Protein AF-A0A8T3B2G5-F1 (afdb_monomer_lite)

Sequence (109 aa):
MTSAQTGNKWISELIFGHPVRFHNIFRMSQIIFNYLVCLLKSKHGMHGSHRTNIKEVLAITLFILSQNESIRATAERFQHSTETISRYFSVGIEVLAQFSLDIISPEDK

Radius of gyration: 14.19 Å; chains: 1; bounding box: 29×30×47 Å

Structure (mmCIF, N/CA/C/O backbone):
data_AF-A0A8T3B2G5-F1
#
_entry.id   AF-A0A8T3B2G5-F1
#
loop_
_atom_site.group_PDB
_atom_site.id
_atom_site.type_symbol
_atom_site.label_atom_id
_atom_site.label_alt_id
_atom_site.label_comp_id
_atom_site.label_asym_id
_atom_site.label_entity_id
_atom_site.label_seq_id
_atom_site.pdbx_PDB_ins_code
_atom_site.Cartn_x
_atom_site.Cartn_y
_atom_site.Cartn_z
_atom_site.occupancy
_atom_site.B_iso_or_equiv
_atom_site.auth_seq_id
_atom_site.auth_comp_id
_atom_site.auth_asym_id
_atom_site.auth_atom_id
_atom_site.pdbx_PDB_model_num
ATOM 1 N N . MET A 1 1 ? 12.103 10.183 -19.037 1.00 36.78 1 MET A N 1
ATOM 2 C CA . MET A 1 1 ? 10.650 9.960 -19.194 1.00 36.78 1 MET A CA 1
ATOM 3 C C . MET A 1 1 ? 10.241 8.886 -18.200 1.00 36.78 1 MET A C 1
ATOM 5 O O . MET A 1 1 ? 10.474 7.716 -18.454 1.00 36.78 1 MET A O 1
ATOM 9 N N . THR A 1 2 ? 9.786 9.275 -17.013 1.00 40.97 2 THR A N 1
ATOM 10 C CA . THR A 1 2 ? 9.495 8.357 -15.900 1.00 40.97 2 THR A CA 1
ATOM 11 C C . THR A 1 2 ? 8.030 7.935 -15.942 1.00 40.97 2 THR A C 1
ATOM 13 O O . THR A 1 2 ? 7.131 8.775 -15.950 1.00 40.97 2 THR A O 1
ATOM 16 N N . SER A 1 3 ? 7.787 6.626 -16.006 1.00 46.22 3 SER A N 1
ATOM 17 C CA . SER A 1 3 ? 6.475 6.010 -16.194 1.00 46.22 3 SER A CA 1
ATOM 18 C C . SER A 1 3 ? 5.614 6.032 -14.922 1.00 46.22 3 SER A C 1
ATOM 20 O O . SER A 1 3 ? 5.170 4.990 -14.442 1.00 46.22 3 SER A O 1
ATOM 22 N N . ALA A 1 4 ? 5.298 7.218 -14.397 1.00 50.34 4 ALA A N 1
ATOM 23 C CA . ALA A 1 4 ? 4.327 7.370 -13.302 1.00 50.34 4 ALA A CA 1
ATOM 24 C C . ALA A 1 4 ? 2.934 6.782 -13.645 1.00 50.34 4 ALA A C 1
ATOM 26 O O . ALA A 1 4 ? 2.085 6.600 -12.771 1.00 50.34 4 ALA A O 1
ATOM 27 N N . GLN A 1 5 ? 2.699 6.458 -14.924 1.00 53.06 5 GLN A N 1
ATOM 28 C CA . GLN A 1 5 ? 1.511 5.761 -15.398 1.00 53.06 5 GLN A CA 1
ATOM 29 C C . GLN A 1 5 ? 1.518 4.250 -15.110 1.00 53.06 5 GLN A C 1
ATOM 31 O O . GLN A 1 5 ? 0.434 3.707 -14.954 1.00 53.06 5 GLN A O 1
ATOM 36 N N . THR A 1 6 ? 2.656 3.552 -14.991 1.00 69.50 6 THR A N 1
ATOM 37 C CA . THR A 1 6 ? 2.650 2.071 -14.930 1.00 69.50 6 THR A CA 1
ATOM 38 C C . THR A 1 6 ? 2.105 1.538 -13.603 1.00 69.50 6 THR A C 1
ATOM 40 O O . THR A 1 6 ? 1.183 0.725 -13.615 1.00 69.50 6 THR A O 1
ATOM 43 N N . GLY A 1 7 ? 2.597 2.039 -12.462 1.00 79.06 7 GLY A N 1
ATOM 44 C CA . GLY A 1 7 ? 2.123 1.625 -11.133 1.00 79.06 7 GLY A CA 1
ATOM 45 C C . GLY A 1 7 ? 0.647 1.962 -10.905 1.00 79.06 7 GLY A C 1
ATOM 46 O O . GLY A 1 7 ? -0.161 1.091 -10.582 1.00 79.06 7 GLY A O 1
ATOM 47 N N . ASN A 1 8 ? 0.253 3.211 -11.169 1.00 81.31 8 ASN A N 1
ATOM 48 C CA . ASN A 1 8 ? -1.140 3.648 -11.032 1.00 81.31 8 ASN A CA 1
ATOM 49 C C . ASN A 1 8 ? -2.109 2.940 -11.993 1.00 81.31 8 ASN A C 1
ATOM 51 O O . ASN A 1 8 ? -3.247 2.645 -11.607 1.00 81.31 8 ASN A O 1
ATOM 55 N N . LYS A 1 9 ? -1.683 2.657 -13.231 1.00 84.50 9 LYS A N 1
ATOM 56 C CA . LYS A 1 9 ? -2.482 1.898 -14.201 1.00 84.50 9 LYS A CA 1
ATOM 57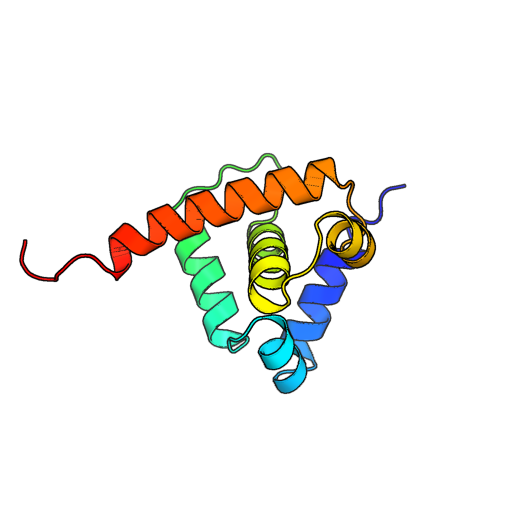 C C . LYS A 1 9 ? -2.655 0.455 -13.745 1.00 84.50 9 LYS A C 1
ATOM 59 O O . LYS A 1 9 ? -3.785 -0.015 -13.708 1.00 84.50 9 LYS A O 1
ATOM 64 N N . TRP A 1 10 ? -1.582 -0.189 -13.288 1.00 87.69 10 TRP A N 1
ATOM 65 C CA . TRP A 1 10 ? -1.631 -1.551 -12.759 1.00 87.69 10 TRP A CA 1
ATOM 66 C C . TRP A 1 10 ? -2.575 -1.683 -11.556 1.00 87.69 10 TRP A C 1
ATOM 68 O O . TRP A 1 10 ? -3.415 -2.582 -11.525 1.00 87.69 10 TRP A O 1
ATOM 78 N N . ILE A 1 11 ? -2.511 -0.745 -10.601 1.00 88.12 11 ILE A N 1
ATOM 79 C CA . ILE A 1 11 ? -3.457 -0.702 -9.474 1.00 88.12 11 ILE A CA 1
ATOM 80 C C . ILE A 1 11 ? -4.895 -0.580 -9.993 1.00 88.12 11 ILE A C 1
ATOM 82 O O . ILE A 1 11 ? 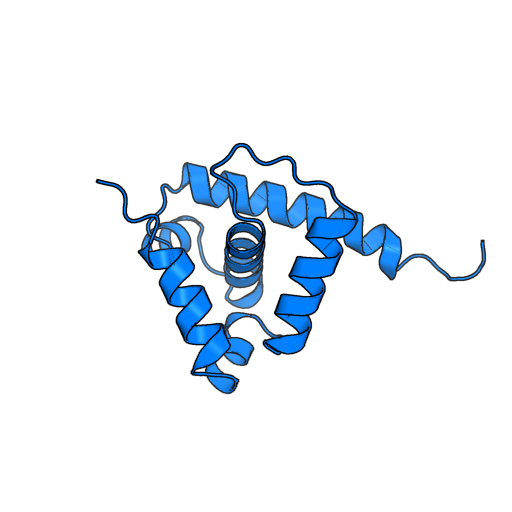-5.785 -1.286 -9.527 1.00 88.12 11 ILE A O 1
ATOM 86 N N . SER A 1 12 ? -5.133 0.312 -10.956 1.00 87.38 12 SER A N 1
ATOM 87 C CA . SER A 1 12 ? -6.476 0.551 -11.491 1.00 87.38 12 SER A CA 1
ATOM 88 C C . SER A 1 12 ? -7.019 -0.686 -12.222 1.00 87.38 12 SER A C 1
ATOM 90 O O . SER A 1 12 ? -8.150 -1.086 -11.968 1.00 87.38 12 SER A O 1
ATOM 92 N N . GLU A 1 13 ? -6.207 -1.359 -13.038 1.00 88.75 13 GLU A N 1
ATOM 93 C CA . GLU A 1 13 ? -6.573 -2.625 -13.694 1.00 88.75 13 GLU A CA 1
ATOM 94 C C . GLU A 1 13 ? -6.943 -3.715 -12.677 1.00 88.75 13 GLU A C 1
ATOM 96 O O . GLU A 1 13 ? -7.944 -4.415 -12.847 1.00 88.75 13 GLU A O 1
ATOM 101 N N . LEU A 1 14 ? -6.190 -3.834 -11.578 1.00 88.06 14 LEU A N 1
ATOM 102 C CA . LEU A 1 14 ? -6.510 -4.785 -10.513 1.00 88.06 14 LEU A CA 1
ATOM 103 C C . LEU A 1 14 ? -7.811 -4.436 -9.781 1.00 88.06 14 LEU A C 1
ATOM 105 O O . LEU A 1 14 ? -8.561 -5.345 -9.422 1.00 88.06 14 LEU A O 1
ATOM 109 N N . ILE A 1 15 ? -8.090 -3.148 -9.563 1.00 87.31 15 ILE A N 1
ATOM 110 C CA . ILE A 1 15 ? -9.322 -2.687 -8.904 1.00 87.31 15 ILE A CA 1
ATOM 111 C C . ILE A 1 15 ? -10.559 -2.970 -9.762 1.00 87.31 15 ILE A C 1
ATOM 113 O O . ILE A 1 15 ? -11.589 -3.341 -9.211 1.00 87.31 15 ILE A O 1
ATOM 117 N N . PHE A 1 16 ? -10.480 -2.816 -11.085 1.00 85.19 16 PHE A N 1
ATOM 118 C CA . PHE A 1 16 ? -11.662 -2.929 -11.950 1.00 85.19 16 PHE A CA 1
ATOM 119 C C . PHE A 1 16 ? -11.844 -4.304 -12.601 1.00 85.19 16 PHE A C 1
ATOM 121 O O . PHE A 1 16 ? -12.968 -4.658 -12.941 1.00 85.19 16 PHE A O 1
ATOM 128 N N . GLY A 1 17 ? -10.774 -5.084 -12.786 1.00 85.50 17 GLY A N 1
ATOM 129 C CA . GLY A 1 17 ? -10.833 -6.306 -13.597 1.00 85.50 17 GLY A CA 1
ATOM 130 C C . GLY A 1 17 ? -10.723 -7.623 -12.832 1.00 85.50 17 GLY A C 1
ATOM 131 O O . GLY A 1 17 ? -11.155 -8.657 -13.340 1.00 85.50 17 GLY A O 1
ATOM 132 N N . HIS A 1 18 ? -10.113 -7.636 -11.638 1.00 90.00 18 HIS A N 1
ATOM 133 C CA . HIS A 1 18 ? -9.613 -8.894 -11.067 1.00 90.00 18 HIS A CA 1
ATOM 134 C C . HIS A 1 18 ? -9.748 -8.993 -9.534 1.00 90.00 18 HIS A C 1
ATOM 136 O O . HIS A 1 18 ? -8.735 -8.929 -8.836 1.00 90.00 18 HIS A O 1
ATOM 142 N N . PRO A 1 19 ? -10.953 -9.229 -8.981 1.00 90.25 19 PRO A N 1
ATOM 143 C CA . PRO A 1 19 ? -11.180 -9.255 -7.530 1.00 90.25 19 PRO A CA 1
ATOM 144 C C . PRO A 1 19 ? -10.371 -10.331 -6.795 1.00 90.25 19 PRO A C 1
ATOM 146 O O . PRO A 1 19 ? -9.759 -10.041 -5.769 1.00 90.25 19 PRO A O 1
ATOM 149 N N . VAL A 1 20 ? -10.289 -11.551 -7.341 1.00 93.25 20 VAL A N 1
ATOM 150 C CA . VAL A 1 20 ? -9.498 -12.647 -6.744 1.00 93.25 20 VAL A CA 1
ATOM 151 C C . VAL A 1 20 ? -8.009 -12.305 -6.738 1.00 93.25 20 VAL A C 1
ATOM 153 O O . VAL A 1 20 ? -7.325 -12.454 -5.729 1.00 93.25 20 VAL A O 1
ATOM 156 N N . ARG A 1 21 ? -7.498 -11.783 -7.857 1.00 91.81 21 ARG A N 1
ATOM 157 C CA . ARG A 1 21 ? -6.093 -11.381 -7.972 1.00 91.81 21 ARG A CA 1
ATOM 158 C C . ARG A 1 21 ? -5.774 -10.211 -7.045 1.00 91.81 21 ARG A C 1
ATOM 160 O O . ARG A 1 21 ? -4.724 -10.216 -6.415 1.00 91.81 21 ARG A O 1
ATOM 167 N N . PHE A 1 22 ? -6.680 -9.240 -6.941 1.00 94.19 22 PHE A N 1
ATOM 168 C CA . PHE A 1 22 ? -6.556 -8.116 -6.020 1.00 94.19 22 PHE A CA 1
ATOM 169 C C . PHE A 1 22 ? -6.462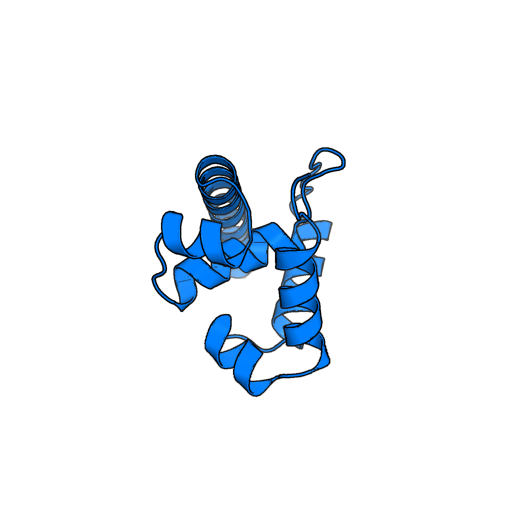 -8.612 -4.575 1.00 94.19 22 PHE A C 1
ATOM 171 O O . PHE A 1 22 ? -5.533 -8.236 -3.864 1.00 94.19 22 PHE A O 1
ATOM 178 N N . HIS A 1 23 ? -7.359 -9.516 -4.170 1.00 94.81 23 HIS A N 1
ATOM 179 C CA . HIS A 1 23 ? -7.337 -10.109 -2.836 1.00 94.81 23 HIS A CA 1
ATOM 180 C C . HIS A 1 23 ? -6.037 -10.875 -2.563 1.00 94.81 23 HIS A C 1
ATOM 182 O O . HIS A 1 23 ? -5.433 -10.704 -1.508 1.00 94.81 23 HIS A O 1
ATOM 188 N N . ASN A 1 24 ? -5.549 -11.660 -3.524 1.00 93.06 24 ASN A N 1
ATOM 189 C CA . ASN A 1 24 ? -4.289 -12.388 -3.365 1.00 93.06 24 ASN A CA 1
ATOM 190 C C . ASN A 1 24 ? -3.085 -11.450 -3.185 1.00 93.06 24 ASN A C 1
ATOM 192 O O . ASN A 1 24 ? -2.160 -11.790 -2.451 1.00 93.06 24 ASN A O 1
ATOM 196 N N . ILE A 1 25 ? -3.107 -10.279 -3.832 1.00 93.38 25 ILE A N 1
ATOM 197 C CA . ILE A 1 25 ? -2.023 -9.291 -3.793 1.00 93.38 25 ILE A CA 1
ATOM 198 C C . ILE A 1 25 ? -2.078 -8.424 -2.525 1.00 93.38 25 ILE A C 1
ATOM 200 O O . ILE A 1 25 ? -1.048 -8.222 -1.888 1.00 93.38 25 ILE A O 1
ATOM 204 N N . PHE A 1 26 ? -3.255 -7.917 -2.153 1.00 93.62 26 PHE A N 1
ATOM 205 C CA . PHE A 1 26 ? -3.409 -6.919 -1.082 1.00 93.62 26 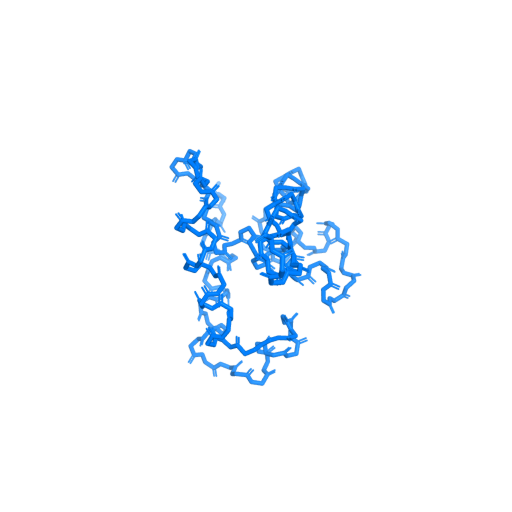PHE A CA 1
ATOM 206 C C . PHE A 1 26 ? -4.053 -7.462 0.200 1.00 93.62 26 PHE A C 1
ATOM 208 O O . PHE A 1 26 ? -4.256 -6.704 1.144 1.00 93.62 26 PHE A O 1
ATOM 215 N N . ARG A 1 27 ? -4.417 -8.752 0.230 1.00 94.69 27 ARG A N 1
ATOM 216 C CA . ARG A 1 27 ? -5.063 -9.451 1.363 1.00 94.69 27 ARG A CA 1
ATOM 217 C C . ARG A 1 27 ? -6.376 -8.820 1.834 1.00 94.69 27 ARG A C 1
ATOM 219 O O . ARG A 1 27 ? -6.831 -9.069 2.944 1.00 94.69 27 ARG A O 1
ATOM 226 N N . MET A 1 28 ? -7.019 -8.033 0.976 1.00 94.31 28 MET A N 1
ATOM 227 C CA . MET A 1 28 ? -8.309 -7.397 1.237 1.00 94.31 28 MET A CA 1
ATOM 228 C C . MET A 1 28 ? -9.120 -7.266 -0.050 1.00 94.31 28 MET A C 1
ATOM 230 O O . MET A 1 28 ? -8.583 -7.374 -1.152 1.00 94.31 28 MET A O 1
ATOM 234 N N . SER A 1 29 ? -10.430 -7.053 0.073 1.00 94.06 29 SER A N 1
ATOM 235 C CA . SER A 1 29 ? -11.272 -6.786 -1.094 1.00 94.06 29 SER A CA 1
ATOM 236 C C . SER A 1 29 ? -11.034 -5.373 -1.640 1.00 94.06 29 SER A C 1
ATOM 238 O O . SER A 1 29 ? -10.603 -4.468 -0.924 1.00 94.06 29 SER A O 1
ATOM 240 N N . GLN A 1 30 ? -11.369 -5.165 -2.915 1.00 93.75 30 GLN A N 1
ATOM 241 C CA . GLN A 1 30 ? -11.277 -3.856 -3.574 1.00 93.75 30 GLN A CA 1
ATOM 242 C C . GLN A 1 30 ? -12.144 -2.800 -2.865 1.00 93.75 30 GLN A C 1
ATOM 244 O O . GLN A 1 30 ? -11.768 -1.631 -2.793 1.00 93.75 30 GLN A O 1
ATOM 249 N N . ILE A 1 31 ? -13.294 -3.214 -2.319 1.00 93.25 31 ILE A N 1
ATOM 250 C CA . ILE A 1 31 ? -14.216 -2.344 -1.576 1.00 93.25 31 ILE A CA 1
ATOM 251 C C . ILE A 1 31 ? -13.540 -1.835 -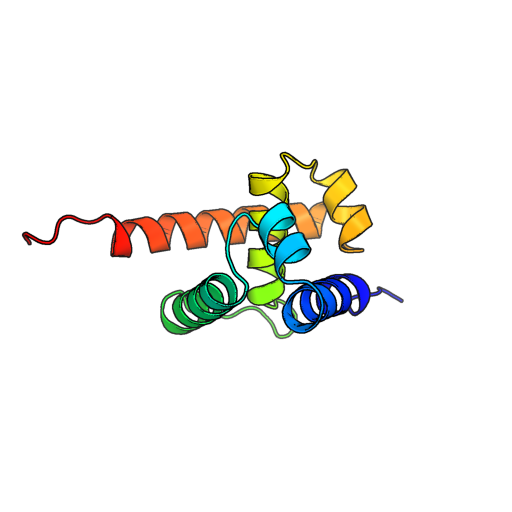0.300 1.00 93.25 31 ILE A C 1
ATOM 253 O O . ILE A 1 31 ? -13.485 -0.627 -0.081 1.00 93.25 31 ILE A O 1
ATOM 257 N N . ILE A 1 32 ? -12.966 -2.742 0.500 1.00 94.00 32 ILE A N 1
ATOM 258 C CA . ILE A 1 32 ? -12.270 -2.385 1.744 1.00 94.00 32 ILE A CA 1
ATOM 259 C C . ILE A 1 32 ? -11.044 -1.520 1.453 1.00 94.00 32 ILE A C 1
ATOM 261 O O . ILE A 1 32 ? -10.829 -0.524 2.138 1.00 94.00 32 ILE A O 1
ATOM 265 N N . PHE A 1 33 ? -10.288 -1.827 0.396 1.00 93.81 33 PHE A N 1
ATOM 266 C CA . PHE A 1 33 ? -9.151 -1.004 -0.011 1.00 93.81 33 PHE A CA 1
ATOM 267 C C . PHE A 1 33 ? -9.570 0.431 -0.358 1.00 93.81 33 PHE A C 1
ATOM 269 O O . PHE A 1 33 ? -8.981 1.384 0.146 1.00 93.81 33 PHE A O 1
ATOM 276 N N . ASN A 1 34 ? -10.605 0.615 -1.185 1.00 91.62 34 ASN A N 1
ATOM 277 C CA . ASN A 1 34 ? -11.083 1.954 -1.545 1.00 91.62 34 ASN A CA 1
ATOM 278 C C . ASN A 1 34 ? -11.651 2.710 -0.336 1.00 91.62 34 ASN A C 1
ATOM 280 O O . ASN A 1 34 ? -11.427 3.916 -0.210 1.00 91.62 34 ASN A O 1
ATOM 284 N N . TYR A 1 35 ? -12.339 2.007 0.566 1.00 91.88 35 TYR A N 1
ATOM 285 C CA . TYR A 1 35 ? -12.823 2.584 1.816 1.00 91.88 35 TYR A CA 1
ATOM 286 C C . TYR A 1 35 ? -11.664 3.058 2.702 1.00 91.88 35 TYR A C 1
ATOM 288 O O . TYR A 1 35 ? -11.666 4.205 3.149 1.00 91.88 35 TYR A O 1
ATOM 296 N N . LEU A 1 36 ? -10.621 2.236 2.860 1.00 91.06 36 LEU A N 1
ATOM 297 C CA . LEU A 1 36 ? -9.407 2.598 3.590 1.00 91.06 36 LEU A CA 1
ATOM 298 C C . LEU A 1 36 ? -8.718 3.818 2.960 1.00 91.06 36 LEU A C 1
ATOM 300 O O . LEU A 1 36 ? -8.383 4.763 3.667 1.00 91.06 36 LEU A O 1
ATOM 304 N N . VAL A 1 37 ? -8.581 3.864 1.629 1.00 89.75 37 VAL A N 1
ATOM 305 C CA . VAL A 1 37 ? -8.052 5.048 0.924 1.00 89.75 37 VAL A CA 1
ATOM 306 C C . VAL A 1 37 ? -8.874 6.303 1.243 1.00 89.75 37 VAL A C 1
ATOM 308 O O . VAL A 1 37 ? -8.295 7.368 1.459 1.00 89.75 37 VAL A O 1
ATOM 311 N N . CYS A 1 38 ? -10.206 6.206 1.267 1.00 88.00 38 CYS A N 1
ATOM 312 C CA . CYS A 1 38 ? -11.083 7.335 1.580 1.00 88.00 38 CYS A CA 1
ATOM 313 C C . CYS A 1 38 ? -10.930 7.803 3.036 1.00 88.00 38 CYS A C 1
ATOM 315 O O . CYS A 1 38 ? -10.798 9.003 3.282 1.00 88.00 38 CYS A O 1
ATOM 317 N N . LEU A 1 39 ? -10.884 6.867 3.987 1.00 86.81 39 LEU A N 1
ATOM 318 C CA . LEU A 1 39 ? -10.667 7.165 5.404 1.00 86.81 39 LEU A CA 1
ATOM 319 C C . LEU A 1 39 ? -9.326 7.866 5.634 1.00 86.81 39 LEU A C 1
ATOM 321 O O . LEU A 1 39 ? -9.280 8.924 6.264 1.00 86.81 39 LEU A O 1
ATOM 325 N N . LEU A 1 40 ? -8.246 7.324 5.067 1.00 84.62 40 LEU A N 1
ATOM 326 C CA . LEU A 1 40 ? -6.907 7.891 5.225 1.00 84.62 40 LEU A CA 1
ATOM 327 C C . LEU A 1 40 ? -6.791 9.281 4.583 1.00 84.62 40 LEU A C 1
ATOM 329 O O . LEU A 1 40 ? -6.145 10.162 5.149 1.00 84.62 40 LEU A O 1
ATOM 333 N N . LYS A 1 41 ? -7.471 9.516 3.450 1.00 81.50 41 LYS A N 1
ATOM 334 C CA . LYS A 1 41 ? -7.583 10.856 2.845 1.00 81.50 41 LYS A CA 1
ATOM 335 C C . LYS A 1 41 ? -8.271 11.857 3.766 1.00 81.50 41 LYS A C 1
ATOM 337 O O . LYS A 1 41 ? -7.818 12.993 3.855 1.00 81.50 41 LYS A O 1
ATOM 342 N N . SER A 1 42 ? -9.363 11.448 4.410 1.00 76.06 42 SER A N 1
ATOM 343 C CA . SER A 1 42 ? -10.192 12.342 5.220 1.00 76.06 42 SER A CA 1
ATOM 344 C C . SER A 1 42 ? -9.571 12.682 6.574 1.00 76.06 42 SER A C 1
ATOM 346 O O . SER A 1 42 ? -9.769 13.795 7.049 1.00 76.06 42 SER A O 1
ATOM 348 N N . LYS A 1 43 ? -8.870 11.735 7.213 1.00 64.56 43 LYS A N 1
ATOM 349 C CA . LYS A 1 43 ? -8.381 11.886 8.595 1.00 64.56 43 LYS A CA 1
ATOM 350 C C . LYS A 1 43 ? -6.897 12.223 8.721 1.00 64.56 43 LYS A C 1
ATOM 352 O O . LYS A 1 43 ? -6.531 12.951 9.634 1.00 64.56 43 LYS A O 1
ATOM 357 N N . HIS A 1 44 ? -6.050 11.726 7.819 1.00 60.41 44 HIS A N 1
ATOM 358 C CA . HIS A 1 44 ? -4.591 11.838 7.972 1.00 60.41 44 HIS A CA 1
ATOM 359 C C . HIS A 1 44 ? -3.951 12.882 7.068 1.00 60.41 44 HIS A C 1
ATOM 361 O O . HIS A 1 44 ? -2.727 12.953 7.017 1.00 60.41 44 HIS A O 1
ATOM 367 N N . GLY A 1 45 ? -4.764 13.690 6.371 1.00 55.91 45 GLY A N 1
ATOM 368 C CA . GLY A 1 45 ? -4.342 14.950 5.764 1.00 55.91 45 GLY A CA 1
ATOM 369 C C . GLY A 1 45 ? -2.966 14.884 5.113 1.00 55.91 45 GLY A C 1
ATOM 370 O O . GLY A 1 45 ? -2.139 15.756 5.381 1.00 55.91 45 GLY A O 1
ATOM 371 N N . MET A 1 46 ? -2.703 13.850 4.296 1.00 49.69 46 MET A N 1
ATOM 372 C CA . MET A 1 46 ? -1.516 13.824 3.449 1.00 49.69 46 MET A CA 1
ATOM 373 C C . MET A 1 46 ? -1.668 14.982 2.462 1.00 49.69 46 MET A C 1
ATOM 375 O O . MET A 1 46 ? -2.144 14.807 1.340 1.00 49.69 46 MET A O 1
ATOM 379 N N . HIS A 1 47 ? -1.241 16.172 2.878 1.00 46.84 47 HIS A N 1
ATOM 380 C CA . HIS A 1 47 ? -0.855 17.266 2.005 1.00 46.84 47 HIS A CA 1
ATOM 381 C C . HIS A 1 47 ? 0.427 16.827 1.300 1.00 46.84 47 HIS A C 1
ATOM 383 O O . HIS A 1 47 ? 1.521 17.341 1.519 1.00 46.84 47 HIS A O 1
ATOM 389 N N . GLY A 1 48 ? 0.306 15.785 0.480 1.00 43.47 48 GLY A N 1
ATOM 390 C CA . GLY A 1 48 ? 1.310 15.489 -0.506 1.00 43.47 48 GLY A CA 1
ATOM 391 C C . GLY A 1 48 ? 1.440 16.720 -1.384 1.00 43.47 48 GLY A C 1
ATOM 392 O O . GLY A 1 48 ? 0.443 17.331 -1.774 1.00 43.47 48 GLY A O 1
ATOM 393 N N . SER A 1 49 ? 2.673 17.052 -1.752 1.00 49.34 49 SER A N 1
ATOM 394 C CA . SER A 1 49 ? 2.894 17.807 -2.980 1.00 49.34 49 SER A CA 1
ATOM 395 C C . SER A 1 49 ? 2.036 17.209 -4.106 1.00 49.34 49 SER A C 1
ATOM 397 O O . SER A 1 49 ? 1.662 16.034 -4.041 1.00 49.34 49 SER A O 1
ATOM 399 N N . HIS A 1 50 ? 1.772 17.978 -5.165 1.00 49.22 50 HIS A N 1
ATOM 400 C CA . HIS A 1 50 ? 1.031 17.582 -6.380 1.00 49.22 50 HIS A CA 1
ATOM 401 C C . HIS A 1 50 ? 1.355 16.180 -6.973 1.00 49.22 50 HIS A C 1
ATOM 403 O O . HIS A 1 50 ? 0.708 15.755 -7.926 1.00 49.22 50 HIS A O 1
ATOM 409 N N . ARG A 1 51 ? 2.369 15.470 -6.458 1.00 49.47 51 ARG A N 1
ATOM 410 C CA . ARG A 1 51 ? 2.914 14.196 -6.926 1.00 49.47 51 ARG A CA 1
ATOM 411 C C . ARG A 1 51 ? 2.636 12.971 -6.040 1.00 49.47 51 ARG A C 1
ATOM 413 O O . ARG A 1 51 ? 2.906 11.873 -6.511 1.00 49.47 51 ARG A O 1
ATOM 420 N N . THR A 1 52 ? 2.145 13.088 -4.800 1.00 58.66 52 THR A N 1
ATOM 421 C CA . THR A 1 52 ? 1.952 11.897 -3.936 1.00 58.66 52 THR A CA 1
ATOM 422 C C . THR A 1 52 ? 0.499 11.423 -3.951 1.00 58.66 52 THR A C 1
ATOM 424 O O . THR A 1 52 ? -0.368 12.002 -3.303 1.00 58.66 52 THR A O 1
ATOM 427 N N . ASN A 1 53 ? 0.228 10.339 -4.679 1.00 79.88 53 ASN A N 1
ATOM 428 C CA . ASN A 1 53 ? -1.081 9.694 -4.692 1.00 79.88 53 ASN A CA 1
ATOM 429 C C . ASN A 1 53 ? -1.196 8.718 -3.511 1.00 79.88 53 ASN A C 1
ATOM 431 O O . ASN A 1 53 ? -0.601 7.646 -3.533 1.00 79.88 53 ASN A O 1
ATOM 435 N N . ILE A 1 54 ? -1.991 9.049 -2.491 1.00 84.50 54 ILE A N 1
ATOM 436 C CA . ILE A 1 54 ? -2.202 8.189 -1.308 1.00 84.50 54 ILE A CA 1
ATOM 437 C C . ILE A 1 54 ? -2.672 6.768 -1.654 1.00 84.50 54 ILE A C 1
ATOM 439 O O . ILE A 1 54 ? -2.327 5.820 -0.956 1.00 84.50 54 ILE A O 1
ATOM 443 N N . LYS A 1 55 ? -3.397 6.597 -2.769 1.00 88.94 55 LYS A N 1
ATOM 444 C CA . LYS A 1 55 ? -3.783 5.273 -3.278 1.00 88.94 55 LYS A CA 1
ATOM 445 C C . LYS A 1 55 ? -2.554 4.443 -3.653 1.00 88.94 55 LYS A C 1
ATOM 447 O O . LYS A 1 55 ? -2.515 3.249 -3.387 1.00 88.94 55 LYS A O 1
ATOM 452 N N . GLU A 1 56 ? -1.570 5.075 -4.282 1.00 89.75 56 GLU A N 1
ATOM 453 C CA . GLU A 1 56 ? -0.323 4.439 -4.705 1.00 89.75 56 GLU A CA 1
ATOM 454 C C . GLU A 1 56 ? 0.592 4.155 -3.515 1.00 89.75 56 GLU A C 1
ATOM 456 O O . GLU A 1 56 ? 1.120 3.052 -3.419 1.00 89.75 56 GLU A O 1
ATOM 461 N N . VAL A 1 57 ? 0.702 5.099 -2.574 1.00 91.56 57 VAL A N 1
ATOM 462 C CA . VAL A 1 57 ? 1.428 4.894 -1.311 1.00 91.56 57 VAL A CA 1
ATOM 463 C C . VAL A 1 57 ? 0.863 3.685 -0.567 1.00 91.56 57 VAL A C 1
ATOM 465 O O . VAL A 1 57 ? 1.603 2.756 -0.256 1.00 91.56 57 VAL A O 1
ATOM 468 N N . LEU A 1 58 ? -0.457 3.645 -0.362 1.00 92.50 58 LEU A N 1
ATOM 469 C CA . LEU A 1 58 ? -1.106 2.530 0.321 1.00 92.50 58 LEU A CA 1
ATOM 470 C C . LEU A 1 58 ? -0.934 1.211 -0.442 1.00 92.50 58 LEU A C 1
ATOM 472 O O . LEU A 1 58 ? -0.661 0.184 0.175 1.00 92.50 58 LEU A O 1
ATOM 476 N N . ALA A 1 59 ? -1.060 1.224 -1.773 1.00 93.69 59 ALA A N 1
ATOM 477 C CA . ALA A 1 59 ? -0.840 0.031 -2.585 1.00 93.69 59 ALA A CA 1
ATOM 478 C C . ALA A 1 59 ? 0.596 -0.496 -2.447 1.00 93.69 59 ALA A C 1
ATOM 480 O O . ALA A 1 59 ? 0.777 -1.692 -2.254 1.00 93.69 59 ALA A O 1
ATOM 481 N N . ILE A 1 60 ? 1.610 0.369 -2.498 1.00 94.81 60 ILE A N 1
ATOM 482 C CA . ILE A 1 60 ? 3.017 -0.023 -2.323 1.00 94.81 60 ILE A CA 1
ATOM 483 C C . ILE A 1 60 ? 3.243 -0.614 -0.934 1.00 94.81 60 ILE A C 1
ATOM 485 O O . ILE A 1 60 ? 3.818 -1.697 -0.815 1.00 94.81 60 ILE A O 1
ATOM 489 N N . THR A 1 61 ? 2.750 0.055 0.109 1.00 95.06 61 THR A N 1
ATOM 490 C CA . THR A 1 61 ? 2.914 -0.416 1.485 1.00 95.06 61 THR A CA 1
ATOM 491 C C . THR A 1 61 ? 2.253 -1.767 1.699 1.00 95.06 61 THR A C 1
ATOM 493 O O . THR A 1 61 ? 2.896 -2.693 2.191 1.00 95.06 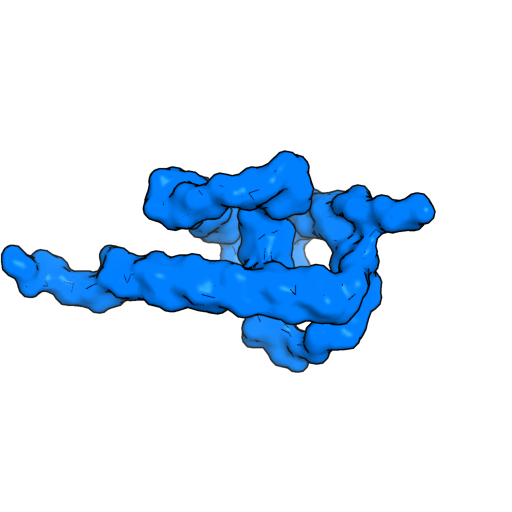61 THR A O 1
ATOM 496 N N . LEU A 1 62 ? 1.003 -1.924 1.265 1.00 95.06 62 LEU A N 1
ATOM 497 C CA . LEU A 1 62 ? 0.305 -3.201 1.372 1.00 95.06 62 LEU A CA 1
ATOM 498 C C . LEU A 1 62 ? 0.942 -4.283 0.504 1.00 95.06 62 LEU A C 1
ATOM 500 O O . LEU A 1 62 ? 0.967 -5.428 0.935 1.00 95.06 62 LEU A O 1
ATOM 504 N N . PHE A 1 63 ? 1.470 -3.954 -0.676 1.00 95.31 63 PHE A N 1
ATOM 505 C CA . PHE A 1 63 ? 2.164 -4.915 -1.533 1.00 95.31 63 PHE A CA 1
ATOM 506 C C . PHE A 1 63 ? 3.399 -5.495 -0.835 1.00 95.31 63 PHE A C 1
ATOM 508 O O . PHE A 1 63 ? 3.531 -6.714 -0.754 1.00 95.31 63 PHE A O 1
ATOM 515 N N . ILE A 1 64 ? 4.242 -4.632 -0.256 1.00 96.50 64 ILE A N 1
ATOM 516 C CA . ILE A 1 64 ? 5.427 -5.045 0.509 1.00 96.50 64 ILE A CA 1
ATOM 517 C C . ILE A 1 64 ? 5.023 -5.920 1.701 1.00 96.50 64 ILE A C 1
ATOM 519 O O . ILE A 1 64 ? 5.541 -7.025 1.846 1.00 96.50 64 ILE A O 1
ATOM 523 N N . LEU A 1 65 ? 4.062 -5.472 2.518 1.00 95.56 65 LEU A N 1
ATOM 524 C CA . LEU A 1 65 ? 3.633 -6.200 3.720 1.00 95.56 65 LEU A CA 1
ATOM 525 C C . LEU A 1 65 ? 2.943 -7.536 3.397 1.00 95.56 65 LEU A C 1
ATOM 527 O O . LEU A 1 65 ? 3.167 -8.534 4.072 1.00 95.56 65 LEU A O 1
ATOM 531 N N . SER A 1 66 ? 2.103 -7.564 2.361 1.00 94.69 66 SER A N 1
ATOM 532 C CA . SER A 1 66 ? 1.266 -8.723 2.014 1.00 94.69 66 SER A CA 1
ATOM 533 C C . SER A 1 66 ? 2.021 -9.837 1.303 1.00 94.69 66 SER A C 1
ATOM 535 O O . SER A 1 66 ? 1.615 -11.002 1.380 1.00 94.69 66 SER A O 1
ATOM 537 N N . GLN A 1 67 ? 3.049 -9.464 0.540 1.00 93.56 67 GLN A N 1
ATOM 538 C CA . GLN A 1 67 ? 3.825 -10.378 -0.296 1.00 93.56 67 GLN A CA 1
ATOM 539 C C . GLN A 1 67 ? 5.235 -10.621 0.253 1.00 93.56 67 GLN A C 1
ATOM 541 O O . GLN A 1 67 ? 5.947 -11.461 -0.287 1.00 93.56 67 GLN A O 1
ATOM 546 N N . ASN A 1 68 ? 5.630 -9.921 1.326 1.00 93.25 68 ASN A N 1
ATOM 547 C CA . ASN A 1 68 ? 6.997 -9.917 1.849 1.00 93.25 68 ASN A CA 1
ATOM 548 C C . ASN A 1 68 ? 8.027 -9.545 0.762 1.00 93.25 68 ASN A C 1
ATOM 550 O O . ASN A 1 68 ? 9.084 -10.160 0.624 1.00 93.25 68 ASN A O 1
ATOM 554 N N . GLU A 1 69 ? 7.670 -8.558 -0.060 1.00 94.19 69 GLU A N 1
ATOM 555 C CA . GLU A 1 69 ? 8.454 -8.147 -1.224 1.00 94.19 69 GLU A CA 1
ATOM 556 C C . GLU A 1 69 ? 9.584 -7.194 -0.841 1.00 94.19 69 GLU A C 1
ATOM 558 O O . GLU A 1 69 ? 9.463 -6.360 0.058 1.00 94.19 69 GLU A O 1
ATOM 563 N N . SER A 1 70 ? 10.698 -7.269 -1.569 1.00 96.06 70 SER A N 1
ATOM 564 C CA . SER A 1 70 ? 11.812 -6.345 -1.343 1.00 96.06 70 SER A CA 1
ATOM 565 C C . SER A 1 70 ? 11.512 -4.952 -1.911 1.00 96.06 70 SER A C 1
ATOM 567 O O . SER A 1 70 ? 10.781 -4.801 -2.896 1.00 96.06 70 SER A O 1
ATOM 569 N N . ILE A 1 71 ? 12.158 -3.914 -1.363 1.00 94.94 71 ILE A N 1
ATOM 570 C CA . ILE A 1 71 ? 12.097 -2.544 -1.913 1.00 94.94 71 ILE A CA 1
ATOM 571 C C . ILE A 1 71 ? 12.515 -2.530 -3.390 1.00 94.94 71 ILE A C 1
ATOM 573 O O . ILE A 1 71 ? 11.933 -1.804 -4.193 1.00 94.94 71 ILE A O 1
ATOM 577 N N . ARG A 1 72 ? 13.511 -3.344 -3.765 1.00 95.44 72 ARG A N 1
ATOM 578 C CA . ARG A 1 72 ? 14.048 -3.395 -5.129 1.00 95.44 72 ARG A CA 1
ATOM 579 C C . ARG A 1 72 ? 13.064 -4.049 -6.109 1.00 95.44 72 ARG A C 1
ATOM 581 O O . ARG A 1 72 ? 12.811 -3.473 -7.161 1.00 95.44 72 ARG A O 1
ATOM 588 N N . ALA A 1 73 ? 12.452 -5.175 -5.738 1.00 94.75 73 ALA A N 1
ATOM 589 C CA . ALA A 1 73 ? 11.413 -5.822 -6.548 1.00 94.75 73 ALA A CA 1
ATOM 590 C C . ALA A 1 73 ? 10.155 -4.942 -6.671 1.00 94.75 73 ALA A C 1
ATOM 592 O O . ALA A 1 73 ? 9.562 -4.809 -7.742 1.00 94.75 73 ALA A O 1
ATOM 593 N N . THR A 1 74 ? 9.788 -4.255 -5.589 1.00 94.88 74 THR A N 1
ATOM 594 C CA . THR A 1 74 ? 8.674 -3.301 -5.593 1.00 94.88 74 THR A CA 1
ATOM 595 C C . THR A 1 74 ? 8.968 -2.095 -6.492 1.00 94.88 74 THR A C 1
ATOM 597 O O . THR A 1 74 ? 8.098 -1.662 -7.245 1.00 94.88 74 THR A O 1
ATOM 600 N N . ALA A 1 75 ? 10.201 -1.579 -6.480 1.00 93.69 75 ALA A N 1
ATOM 601 C CA . ALA A 1 75 ? 10.641 -0.502 -7.370 1.00 93.69 75 ALA A CA 1
ATOM 602 C C . ALA A 1 75 ? 10.507 -0.889 -8.845 1.00 93.69 75 ALA A C 1
ATOM 604 O O . ALA A 1 75 ? 9.987 -0.107 -9.641 1.00 93.69 75 ALA A O 1
ATOM 605 N N . GLU A 1 76 ? 10.878 -2.121 -9.189 1.00 91.94 76 GLU A N 1
ATOM 606 C CA . GLU A 1 76 ? 10.692 -2.665 -10.531 1.00 91.94 76 GLU A CA 1
ATOM 607 C C . GLU A 1 76 ? 9.205 -2.821 -10.889 1.00 91.94 76 GLU A C 1
ATOM 609 O O . GLU A 1 76 ? 8.780 -2.384 -11.956 1.00 91.94 76 GLU A O 1
ATOM 614 N N . ARG A 1 77 ? 8.362 -3.352 -9.996 1.00 91.31 77 ARG A N 1
ATOM 615 C CA . ARG A 1 77 ? 6.918 -3.496 -10.265 1.00 91.31 77 ARG A CA 1
ATOM 616 C C . ARG A 1 77 ? 6.230 -2.152 -10.504 1.00 91.31 77 ARG A C 1
ATOM 618 O O . ARG A 1 77 ? 5.453 -2.021 -11.450 1.00 91.31 77 ARG A O 1
ATOM 625 N N . PHE A 1 78 ? 6.468 -1.186 -9.622 1.00 90.19 78 PHE A N 1
ATOM 626 C CA . PHE A 1 78 ? 5.780 0.106 -9.652 1.00 90.19 78 PHE A CA 1
ATOM 627 C C . PHE A 1 78 ? 6.494 1.145 -10.527 1.00 90.19 78 PHE A C 1
ATOM 629 O O . PHE A 1 78 ? 5.940 2.219 -10.752 1.00 90.19 78 PHE A O 1
ATOM 636 N N . GLN A 1 79 ? 7.669 0.806 -11.070 1.00 90.69 79 GLN A N 1
ATOM 637 C CA . GLN A 1 79 ? 8.487 1.656 -11.942 1.00 90.69 79 GLN A CA 1
ATOM 638 C C . GLN A 1 79 ? 8.885 2.985 -11.280 1.00 90.69 79 GLN A C 1
ATOM 640 O O . GLN A 1 79 ? 8.845 4.056 -11.891 1.00 90.69 79 GLN A O 1
ATOM 645 N N . HIS A 1 80 ? 9.292 2.896 -10.015 1.00 89.50 80 HIS A N 1
ATOM 646 C CA . HIS A 1 80 ? 9.810 4.011 -9.219 1.00 89.50 80 HIS A CA 1
ATOM 647 C C . HIS A 1 80 ? 11.254 3.746 -8.804 1.00 89.50 80 HIS A C 1
ATOM 649 O O . HIS A 1 80 ? 11.722 2.612 -8.837 1.00 89.50 80 HIS A O 1
ATOM 655 N N . SER A 1 81 ? 11.972 4.782 -8.369 1.00 92.50 81 SER A N 1
ATOM 656 C CA . SER A 1 81 ? 13.275 4.571 -7.732 1.00 92.50 81 SER A CA 1
ATOM 657 C C . SER A 1 81 ? 13.111 3.843 -6.394 1.00 92.50 81 SER A C 1
ATOM 659 O O . SER A 1 81 ? 12.099 4.002 -5.707 1.00 92.50 81 SER A O 1
ATOM 661 N N . THR A 1 82 ? 14.129 3.090 -5.974 1.00 94.62 82 THR A N 1
ATOM 662 C CA . THR A 1 82 ? 14.151 2.452 -4.645 1.00 94.62 82 THR A CA 1
ATOM 663 C C . THR A 1 82 ? 14.031 3.473 -3.516 1.00 94.62 82 THR A C 1
ATOM 665 O O . THR A 1 82 ? 13.404 3.189 -2.502 1.00 94.62 82 THR A O 1
ATOM 668 N N . GLU A 1 83 ? 14.571 4.679 -3.709 1.00 95.31 83 GLU A N 1
ATOM 669 C CA . GLU A 1 83 ? 14.395 5.811 -2.795 1.00 95.31 83 GLU A CA 1
ATOM 670 C C . GLU A 1 83 ? 12.919 6.221 -2.679 1.00 95.31 83 GLU A C 1
ATOM 672 O O . GLU A 1 83 ? 12.401 6.388 -1.577 1.00 95.31 83 GLU A O 1
ATOM 677 N N . THR A 1 84 ? 12.210 6.317 -3.809 1.00 91.56 84 THR A N 1
ATOM 678 C CA . THR A 1 84 ? 10.779 6.655 -3.824 1.00 91.56 84 THR A CA 1
ATOM 679 C C . THR A 1 84 ? 9.948 5.573 -3.146 1.00 91.56 84 THR A C 1
ATOM 681 O O . THR A 1 84 ? 9.090 5.908 -2.331 1.00 91.56 84 THR A O 1
ATOM 684 N N . ILE A 1 85 ? 10.223 4.295 -3.425 1.00 94.50 85 ILE A N 1
ATOM 685 C CA . ILE A 1 85 ? 9.544 3.176 -2.758 1.00 94.50 85 ILE A CA 1
ATOM 686 C C . ILE A 1 85 ? 9.812 3.185 -1.256 1.00 94.50 85 ILE A C 1
ATOM 688 O O . ILE A 1 85 ? 8.863 3.065 -0.492 1.00 94.50 85 ILE A O 1
ATOM 692 N N . SER A 1 86 ? 11.065 3.367 -0.831 1.00 95.00 86 SER A N 1
ATOM 693 C CA . SER A 1 86 ? 11.426 3.442 0.590 1.00 95.00 86 SER A CA 1
ATOM 694 C C . SER A 1 86 ? 10.659 4.563 1.296 1.00 95.00 86 SER A C 1
ATOM 696 O O . SER A 1 86 ? 9.989 4.328 2.298 1.00 95.00 86 SER A O 1
ATOM 698 N N . ARG A 1 87 ? 10.643 5.767 0.707 1.00 92.44 87 ARG A N 1
ATOM 699 C CA . ARG A 1 87 ? 9.889 6.910 1.238 1.00 92.44 87 ARG A CA 1
ATOM 700 C C . ARG A 1 87 ? 8.388 6.633 1.313 1.00 92.44 87 ARG A C 1
ATOM 702 O O . ARG A 1 87 ? 7.766 6.942 2.324 1.00 92.44 87 ARG A O 1
ATOM 709 N N . TYR A 1 88 ? 7.793 6.078 0.258 1.00 92.50 88 TYR A N 1
ATOM 710 C CA . TYR A 1 88 ? 6.368 5.736 0.252 1.00 92.50 88 TYR A CA 1
ATOM 711 C C . TYR A 1 88 ? 6.039 4.651 1.274 1.00 92.50 88 TYR A C 1
ATOM 713 O O . TYR A 1 88 ? 5.035 4.765 1.969 1.00 92.50 88 TYR A O 1
ATOM 721 N N . PHE A 1 89 ? 6.906 3.654 1.426 1.00 94.88 89 PHE A N 1
ATOM 722 C CA . PHE A 1 89 ? 6.738 2.610 2.423 1.00 94.88 89 PHE A CA 1
ATOM 723 C C . PHE A 1 89 ? 6.729 3.178 3.845 1.00 94.88 89 PHE A C 1
ATOM 725 O O . PHE A 1 89 ? 5.778 2.913 4.582 1.00 94.88 89 PHE A O 1
ATOM 732 N N . SER A 1 90 ? 7.713 4.017 4.194 1.00 93.62 90 SER A N 1
ATOM 733 C CA . SER A 1 90 ? 7.784 4.673 5.507 1.00 93.62 90 SER A CA 1
ATOM 734 C C . SER A 1 90 ? 6.544 5.519 5.792 1.00 93.62 90 SER A C 1
ATOM 736 O O . SER A 1 90 ? 5.888 5.320 6.811 1.00 93.62 90 SER A O 1
ATOM 738 N N . VAL A 1 91 ? 6.155 6.385 4.848 1.00 90.31 91 VAL A N 1
ATOM 739 C CA . VAL A 1 91 ? 4.954 7.229 4.976 1.00 90.31 91 VAL A CA 1
ATOM 740 C C . VAL A 1 91 ? 3.688 6.381 5.146 1.00 90.31 91 VAL A C 1
ATOM 742 O O . VAL A 1 91 ? 2.810 6.716 5.940 1.00 90.31 91 VAL A O 1
ATOM 745 N N . GLY A 1 92 ? 3.572 5.273 4.412 1.00 92.06 92 GLY A N 1
ATOM 746 C CA . GLY A 1 92 ? 2.424 4.380 4.530 1.00 92.06 92 GLY A CA 1
ATOM 747 C C . GLY A 1 92 ? 2.356 3.662 5.879 1.00 92.06 92 GLY A C 1
ATOM 748 O O . GLY A 1 92 ? 1.265 3.550 6.432 1.00 92.06 92 GLY A O 1
ATOM 749 N N . ILE A 1 93 ? 3.490 3.217 6.436 1.00 93.75 93 ILE A N 1
ATOM 750 C CA . ILE A 1 93 ? 3.526 2.617 7.781 1.00 93.75 93 ILE A CA 1
ATOM 751 C C . ILE A 1 93 ? 3.121 3.642 8.836 1.00 93.75 93 ILE A C 1
ATOM 753 O O . ILE A 1 93 ? 2.293 3.324 9.685 1.00 93.75 93 ILE A O 1
ATOM 757 N N . GLU A 1 94 ? 3.659 4.860 8.776 1.00 90.38 94 GLU A N 1
ATOM 758 C CA . GLU A 1 94 ? 3.326 5.923 9.731 1.00 90.38 94 GLU A CA 1
ATOM 759 C C . GLU A 1 94 ? 1.822 6.206 9.748 1.00 90.38 94 GLU A C 1
ATOM 761 O O . GLU A 1 94 ? 1.204 6.241 10.813 1.00 90.38 94 GLU A O 1
ATOM 766 N N . VAL A 1 95 ? 1.206 6.326 8.571 1.00 87.31 95 VAL A N 1
ATOM 767 C CA . VAL A 1 95 ? -0.235 6.575 8.472 1.00 87.31 95 VAL A CA 1
ATOM 768 C C . VAL A 1 95 ? -1.066 5.381 8.939 1.00 87.31 95 VAL A C 1
ATOM 770 O O . VAL A 1 95 ? -2.068 5.579 9.623 1.00 87.31 95 VAL A O 1
ATOM 773 N N . LEU A 1 96 ? -0.660 4.145 8.636 1.00 90.19 96 LEU A N 1
ATOM 774 C CA . LEU A 1 96 ? -1.352 2.954 9.140 1.00 90.19 96 LEU A CA 1
ATOM 775 C C . LEU A 1 96 ? -1.216 2.806 10.661 1.00 90.19 96 LEU A C 1
ATOM 777 O O . LEU A 1 96 ? -2.180 2.425 11.323 1.00 90.19 96 LEU A O 1
ATOM 781 N N . ALA A 1 97 ? -0.055 3.142 11.223 1.00 90.31 97 ALA A N 1
ATOM 782 C CA . ALA A 1 97 ? 0.173 3.133 12.663 1.00 90.31 97 ALA A CA 1
ATOM 783 C C . ALA A 1 97 ? -0.697 4.185 13.365 1.00 90.31 97 ALA A C 1
ATOM 785 O O . ALA A 1 97 ? -1.362 3.863 14.347 1.00 90.31 97 ALA A O 1
ATOM 786 N N . GLN A 1 98 ? -0.776 5.407 12.832 1.00 86.06 98 GLN A N 1
ATOM 787 C CA . GLN A 1 98 ? -1.680 6.436 13.355 1.00 86.06 98 GLN A CA 1
ATOM 788 C C . GLN A 1 98 ? -3.149 6.016 13.250 1.00 86.06 98 GLN A C 1
ATOM 790 O O . GLN A 1 98 ? -3.892 6.139 14.219 1.00 86.06 98 GLN A O 1
ATOM 795 N N . PHE A 1 99 ? -3.558 5.466 12.106 1.00 86.94 99 PHE A N 1
ATOM 796 C CA . PHE A 1 99 ? -4.913 4.957 11.909 1.00 86.94 99 PHE A CA 1
ATOM 797 C C . PHE A 1 99 ? -5.263 3.830 12.890 1.00 86.94 99 PHE A C 1
ATOM 799 O O . PHE A 1 99 ? -6.396 3.742 13.359 1.00 86.94 99 PHE A O 1
ATOM 806 N N . SER A 1 100 ? -4.290 2.988 13.249 1.00 88.50 100 SER A N 1
ATOM 807 C CA . SER A 1 100 ? -4.505 1.914 14.221 1.00 88.50 100 SER A CA 1
ATOM 808 C C . SER A 1 100 ? -4.894 2.438 15.607 1.00 88.50 100 SER A C 1
ATOM 810 O O . SER A 1 100 ? -5.704 1.807 16.277 1.00 88.50 100 SER A O 1
ATOM 812 N N . LEU A 1 101 ? -4.405 3.617 16.012 1.00 85.69 101 LEU A N 1
ATOM 813 C CA . LEU A 1 101 ? -4.758 4.226 17.298 1.00 85.69 101 LEU A CA 1
ATOM 814 C C . LEU A 1 101 ? -6.232 4.643 17.346 1.00 85.69 101 LEU A C 1
ATOM 816 O O . LEU A 1 101 ? -6.859 4.548 18.395 1.00 85.69 101 LEU A O 1
ATOM 820 N N . ASP A 1 102 ? -6.791 5.053 16.210 1.00 82.38 102 ASP A N 1
ATOM 821 C CA . ASP A 1 102 ? -8.197 5.444 16.097 1.00 82.38 102 ASP A CA 1
ATOM 822 C C . ASP A 1 102 ? -9.151 4.240 16.076 1.00 82.38 102 ASP A C 1
ATOM 824 O O . ASP A 1 102 ? -10.296 4.366 16.499 1.00 82.38 102 ASP A O 1
ATOM 828 N N . ILE A 1 103 ? -8.704 3.095 15.547 1.00 83.31 103 ILE A N 1
ATOM 829 C CA . ILE A 1 103 ? -9.544 1.901 15.348 1.00 83.31 103 ILE A CA 1
ATOM 830 C C . ILE A 1 103 ? -9.420 0.893 16.494 1.00 83.31 103 ILE A C 1
ATOM 832 O O . ILE A 1 103 ? -10.386 0.204 16.801 1.00 83.31 103 ILE A O 1
ATOM 836 N N . ILE A 1 104 ? -8.234 0.766 17.093 1.00 83.75 104 ILE A N 1
ATOM 837 C CA . ILE A 1 104 ? -7.930 -0.249 18.117 1.00 83.75 104 ILE A CA 1
ATOM 838 C C . ILE A 1 104 ? -8.115 0.317 19.538 1.00 83.75 104 ILE A C 1
ATOM 840 O O . ILE A 1 104 ? -8.094 -0.440 20.507 1.00 83.75 104 ILE A O 1
ATOM 844 N N . SER A 1 105 ? -8.312 1.633 19.694 1.00 77.38 105 SER A N 1
ATOM 845 C CA . SER A 1 105 ? -8.598 2.219 21.009 1.00 77.38 105 SER A CA 1
ATOM 846 C C . SER A 1 105 ? -9.859 1.588 21.614 1.00 77.38 105 SER A C 1
ATOM 848 O O . SER A 1 105 ? -10.865 1.483 20.912 1.00 77.38 105 SER A O 1
ATOM 850 N N . PRO A 1 106 ? -9.839 1.202 22.905 1.00 75.88 106 PRO A N 1
ATOM 851 C CA . PRO A 1 106 ? -11.039 0.743 23.596 1.00 75.88 106 PRO A CA 1
ATOM 852 C C . PRO A 1 106 ? -12.122 1.831 23.572 1.00 75.88 106 PRO A C 1
ATOM 854 O O . PRO A 1 106 ? -11.807 3.024 23.612 1.00 75.88 106 PRO A O 1
ATOM 857 N N . GLU A 1 107 ? -13.383 1.401 23.480 1.00 70.44 107 GLU A N 1
ATOM 858 C CA . GLU A 1 107 ? -14.556 2.287 23.397 1.00 70.44 107 GLU A CA 1
ATOM 859 C C . GLU A 1 107 ? -14.813 3.054 24.705 1.00 70.44 107 GLU A C 1
ATOM 861 O O . GLU A 1 107 ? -15.426 4.119 24.680 1.00 70.44 107 GLU A O 1
ATOM 866 N N . ASP A 1 108 ? -14.287 2.561 25.828 1.00 68.62 108 ASP A N 1
ATOM 867 C CA . ASP A 1 108 ? -14.402 3.197 27.137 1.00 68.62 108 ASP A CA 1
ATOM 868 C C . ASP A 1 108 ? -13.336 4.296 27.309 1.00 68.62 108 ASP A C 1
ATOM 870 O O . ASP A 1 108 ? -12.212 4.040 27.757 1.00 68.62 108 ASP A O 1
ATOM 874 N N . LYS A 1 109 ? -13.687 5.534 26.946 1.00 54.75 109 LYS A N 1
ATOM 875 C CA . LYS A 1 109 ? -13.005 6.758 27.402 1.00 54.75 109 LYS A CA 1
ATOM 876 C C . LYS A 1 109 ? -13.897 7.571 28.325 1.00 54.75 109 LYS A C 1
ATOM 878 O O . LYS A 1 109 ? -15.091 7.728 27.992 1.00 54.75 109 LYS A O 1
#

Organism: Dendrobium nobile (NCBI:txid94219)

Foldseek 3Di:
DFPLVQLVVVLVCCLPPPQPVVCLQQVDGSVVLVVVLVVLVVPVVPPDDVPDDSSSLLSLQSNCVNVVDDLVVSCVRSRHDSVVSVVSNVVNVVSVVVVCCVVVDDPPD

Secondary structure (DSSP, 8-state):
---HHHHHHHHHHHHHH-HHHHHHHHSS-HHHHHHHHHHHHHHS-----TT--HHHHHHHHHHHHHHT--HHHHHHHHT--HHHHHHHHHHHHHHHHHHHHHHHS-S--

pLDDT: mean 83.93, std 15.13, range [36.78, 96.5]

InterPro domains:
  IPR058353 Domain of unknown function DUF8040 [PF26138] (2-95)